Protein AF-A0A6N9VAV8-F1 (afdb_monomer_lite)

Foldseek 3Di:
DPPVPQDKDKAFVVHPDAQGQKIWIAGSVGFIKMFGADRVPRDTQWIAGRVRWIKGWDADPVRHTDDIDTPVD

Secondary structure (DSSP, 8-state):
--TT----EEEEESSSSS--SEEEEE-TTS-EEEEEE-TTT--EEEEE-TTS-EEEEEE-TTS-EEEEEETT-

Radius of gyration: 14.2 Å; chains: 1; bounding box: 36×24×42 Å

pLDDT: mean 93.25, std 6.93, range [56.81, 98.31]

Organism: Streptomyces microflavus (NCBI:txid1919)

Structure (mmCIF, N/CA/C/O backbone):
data_AF-A0A6N9VAV8-F1
#
_entry.id   AF-A0A6N9VAV8-F1
#
loop_
_atom_site.group_PDB
_atom_site.id
_atom_site.type_symbol
_atom_site.label_atom_id
_atom_site.label_alt_id
_atom_site.label_comp_id
_atom_site.label_asym_id
_atom_site.label_entity_id
_atom_site.label_seq_id
_atom_site.pdbx_PDB_ins_code
_atom_site.Cartn_x
_atom_site.Cartn_y
_atom_site.Cartn_z
_atom_site.occupancy
_atom_site.B_iso_or_equiv
_atom_site.auth_seq_id
_atom_site.auth_comp_id
_atom_site.auth_asym_id
_atom_site.auth_atom_id
_atom_site.pdbx_PDB_model_num
ATOM 1 N N . TRP A 1 1 ? -0.561 -6.563 17.922 1.00 78.88 1 TRP A N 1
ATOM 2 C CA . TRP A 1 1 ? 0.262 -6.352 19.118 1.00 78.88 1 TRP A CA 1
ATOM 3 C C . TRP A 1 1 ? 1.333 -7.415 19.098 1.00 78.88 1 TRP A C 1
ATOM 5 O O . TRP A 1 1 ? 0.971 -8.572 18.905 1.00 78.88 1 TRP A O 1
ATOM 15 N N . ASP A 1 2 ? 2.600 -7.029 19.171 1.00 83.81 2 ASP A N 1
ATOM 16 C CA . ASP A 1 2 ? 3.695 -7.978 19.401 1.00 83.81 2 ASP A CA 1
ATOM 17 C C . ASP A 1 2 ? 3.774 -8.362 20.894 1.00 83.81 2 ASP A C 1
ATOM 19 O O . ASP A 1 2 ? 2.905 -7.980 21.688 1.00 83.81 2 ASP A O 1
ATOM 23 N N . ALA A 1 3 ? 4.772 -9.166 21.268 1.00 82.00 3 ALA A N 1
ATOM 24 C CA . ALA A 1 3 ? 4.950 -9.631 22.644 1.00 82.00 3 ALA A CA 1
ATOM 25 C C . ALA A 1 3 ? 5.282 -8.483 23.618 1.00 82.00 3 ALA A C 1
ATOM 27 O O . ALA A 1 3 ? 4.992 -8.581 24.810 1.00 82.00 3 ALA A O 1
ATOM 28 N N . GLU A 1 4 ? 5.827 -7.382 23.101 1.00 87.88 4 GLU A N 1
ATOM 29 C CA . GLU A 1 4 ? 6.217 -6.177 23.831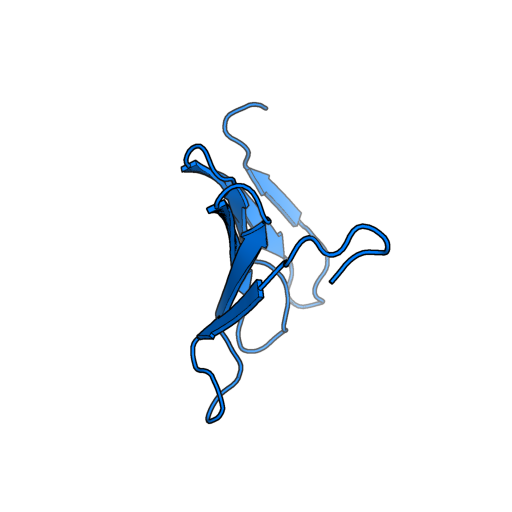 1.00 87.88 4 GLU A CA 1
ATOM 30 C C . GLU A 1 4 ? 5.075 -5.151 23.945 1.00 87.88 4 GLU A C 1
ATOM 32 O O . GLU A 1 4 ? 5.206 -4.148 24.648 1.00 87.88 4 GLU A O 1
ATOM 37 N N . GLY A 1 5 ? 3.932 -5.402 23.299 1.00 85.12 5 GLY A N 1
ATOM 38 C CA . GLY A 1 5 ? 2.779 -4.508 23.332 1.00 85.12 5 GLY A CA 1
ATOM 39 C C . GLY A 1 5 ? 2.875 -3.342 22.349 1.00 85.12 5 GLY A C 1
ATOM 40 O O . GLY A 1 5 ? 2.176 -2.346 22.526 1.00 85.12 5 GLY A O 1
ATOM 41 N N . ASN A 1 6 ? 3.667 -3.451 21.285 1.00 88.50 6 ASN A N 1
ATOM 42 C CA . ASN A 1 6 ? 3.653 -2.499 20.183 1.00 88.50 6 ASN A CA 1
ATOM 43 C C . ASN A 1 6 ? 2.521 -2.819 19.196 1.00 88.50 6 ASN A C 1
ATOM 45 O O . ASN A 1 6 ? 2.205 -3.982 18.921 1.00 88.50 6 ASN A O 1
ATOM 49 N N . LYS A 1 7 ? 1.874 -1.785 18.648 1.00 92.94 7 LYS A N 1
ATOM 50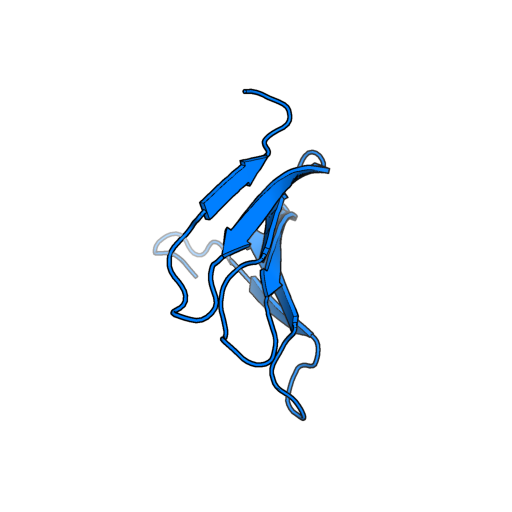 C CA . LYS A 1 7 ? 0.689 -1.932 17.791 1.00 92.94 7 LYS A CA 1
ATOM 51 C C . LYS A 1 7 ? 1.010 -1.690 16.319 1.00 92.94 7 LYS A C 1
ATOM 53 O O . LYS A 1 7 ? 1.275 -0.562 15.935 1.00 92.94 7 LYS A O 1
ATOM 58 N N . THR A 1 8 ? 0.845 -2.720 15.500 1.00 95.12 8 THR A N 1
ATOM 59 C CA . THR A 1 8 ? 0.708 -2.583 14.044 1.00 95.12 8 THR A CA 1
ATOM 60 C C . THR A 1 8 ? -0.772 -2.500 13.683 1.00 95.12 8 THR A C 1
ATOM 62 O O . THR A 1 8 ? -1.583 -3.270 14.216 1.00 95.12 8 THR A O 1
ATOM 65 N N . THR A 1 9 ? -1.140 -1.582 12.793 1.00 96.81 9 THR A N 1
ATOM 66 C CA . THR A 1 9 ? -2.499 -1.488 12.241 1.00 96.81 9 THR A CA 1
ATOM 67 C C . THR A 1 9 ? -2.504 -1.764 10.751 1.00 96.81 9 THR A C 1
ATOM 69 O O . THR A 1 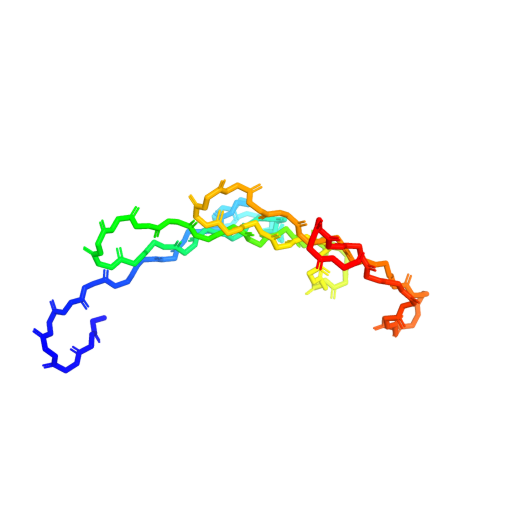9 ? -1.550 -1.433 10.060 1.00 96.81 9 THR A O 1
ATOM 72 N N . VAL A 1 10 ? -3.600 -2.340 10.263 1.00 96.25 10 VAL A N 1
ATOM 73 C CA . VAL A 1 10 ? -3.827 -2.605 8.841 1.00 96.25 10 VAL A CA 1
ATOM 74 C C . VAL A 1 10 ? -5.183 -2.021 8.466 1.00 96.25 10 VAL A C 1
ATOM 76 O O . VAL A 1 10 ? -6.176 -2.284 9.148 1.00 96.25 10 VAL A O 1
ATOM 79 N N . ALA A 1 11 ? -5.223 -1.228 7.401 1.00 97.06 11 ALA A N 1
ATOM 80 C CA . ALA A 1 11 ? -6.435 -0.649 6.840 1.00 97.06 11 ALA A CA 1
ATOM 81 C C . ALA A 1 11 ? -6.574 -1.045 5.367 1.00 97.06 11 ALA A C 1
ATOM 83 O O . ALA A 1 11 ? -5.590 -1.073 4.636 1.00 97.06 11 ALA A O 1
ATOM 84 N N . PHE A 1 12 ? -7.798 -1.329 4.927 1.00 96.25 12 PHE A N 1
ATOM 85 C CA . PHE A 1 12 ? -8.108 -1.694 3.545 1.00 96.25 12 PHE A CA 1
ATOM 86 C C . PHE A 1 12 ? -9.048 -0.665 2.916 1.00 96.25 12 PHE A C 1
ATOM 88 O O . PHE A 1 12 ? -9.965 -0.176 3.581 1.00 96.25 12 PHE A O 1
ATOM 95 N N . THR A 1 13 ? -8.851 -0.371 1.631 1.00 96.06 13 THR A N 1
ATOM 96 C CA . THR A 1 13 ? -9.730 0.500 0.843 1.00 96.06 13 THR A CA 1
ATOM 97 C C . THR A 1 13 ? -10.259 -0.241 -0.387 1.00 96.06 13 THR A C 1
ATOM 99 O O . THR A 1 13 ? -9.454 -0.649 -1.226 1.00 96.06 13 THR A O 1
ATOM 102 N N . PRO A 1 14 ? -11.592 -0.377 -0.539 1.00 94.69 14 PRO A N 1
ATOM 103 C CA . PRO A 1 14 ? -12.626 -0.120 0.475 1.00 94.69 14 PRO A CA 1
ATOM 104 C C . PRO A 1 14 ? -12.591 -1.124 1.643 1.00 94.69 14 PRO A C 1
ATOM 106 O O . PRO A 1 14 ? -12.129 -2.249 1.498 1.00 94.69 14 PRO A O 1
ATOM 109 N N . ALA A 1 15 ? -13.122 -0.727 2.805 1.00 91.56 15 ALA A N 1
ATOM 110 C CA . ALA A 1 15 ? -12.974 -1.496 4.047 1.00 91.56 15 ALA A CA 1
ATOM 111 C C . ALA A 1 15 ? -13.847 -2.764 4.148 1.00 91.56 15 ALA A C 1
ATOM 113 O O . ALA A 1 15 ? -13.495 -3.682 4.883 1.00 91.56 15 ALA A O 1
ATOM 114 N N . THR A 1 16 ? -15.005 -2.816 3.482 1.00 80.81 16 THR A N 1
ATOM 115 C CA . THR A 1 16 ? -16.003 -3.878 3.745 1.00 80.81 16 THR A CA 1
ATOM 116 C C . THR A 1 16 ? -16.914 -4.249 2.570 1.00 80.81 16 THR A C 1
ATOM 118 O O . THR A 1 16 ? -17.550 -5.297 2.630 1.00 80.81 16 THR A O 1
ATOM 121 N N . VAL A 1 17 ? -17.015 -3.430 1.512 1.00 80.50 17 VAL A N 1
ATOM 122 C CA . VAL A 1 17 ? -18.070 -3.574 0.477 1.00 80.50 17 VAL A CA 1
ATOM 123 C C . VAL A 1 17 ? -17.556 -4.118 -0.859 1.00 80.50 17 VAL A C 1
ATOM 125 O O . VAL A 1 17 ? -18.318 -4.741 -1.594 1.00 80.50 17 VAL A O 1
ATOM 128 N N . ALA A 1 18 ? -16.281 -3.915 -1.185 1.00 87.50 18 ALA A N 1
ATOM 129 C CA . ALA A 1 18 ? -15.689 -4.419 -2.422 1.00 87.50 18 ALA A CA 1
ATOM 130 C C . ALA A 1 18 ? -14.304 -5.007 -2.157 1.00 87.50 18 ALA A C 1
ATOM 132 O O . ALA A 1 18 ? -13.752 -4.838 -1.068 1.00 87.50 18 ALA A O 1
ATOM 133 N N . VAL A 1 19 ? -13.756 -5.688 -3.165 1.00 89.75 19 VAL A N 1
ATOM 134 C CA . VAL A 1 19 ? -12.368 -6.151 -3.130 1.00 89.75 19 VAL A CA 1
ATOM 135 C C . VAL A 1 19 ? -11.472 -4.928 -2.916 1.00 89.75 19 VAL A C 1
ATOM 137 O O . VAL A 1 19 ? -11.587 -3.966 -3.685 1.00 89.75 19 VAL A O 1
ATOM 140 N N . PRO A 1 20 ? -10.632 -4.917 -1.867 1.00 92.56 20 PRO A N 1
ATOM 141 C CA . PRO A 1 20 ? -9.755 -3.796 -1.620 1.00 92.56 20 PRO A CA 1
ATOM 142 C C . PRO A 1 20 ? -8.722 -3.690 -2.734 1.00 92.56 20 PRO A C 1
ATOM 144 O O . PRO A 1 20 ? -8.090 -4.676 -3.103 1.00 92.56 20 PRO A O 1
ATOM 147 N N . HIS A 1 21 ? -8.556 -2.482 -3.256 1.00 95.50 21 HIS A N 1
ATOM 148 C CA . HIS A 1 21 ? -7.481 -2.159 -4.190 1.00 95.50 21 HIS A CA 1
ATOM 149 C C . HIS A 1 21 ? -6.273 -1.557 -3.473 1.00 95.50 21 HIS A C 1
ATOM 151 O O . HIS A 1 21 ? -5.234 -1.376 -4.091 1.00 95.50 21 HIS A O 1
ATOM 157 N N . THR A 1 22 ? -6.397 -1.228 -2.185 1.00 97.50 22 THR A N 1
ATOM 158 C CA . THR A 1 22 ? -5.305 -0.652 -1.399 1.00 97.50 22 THR A CA 1
ATOM 159 C C . THR A 1 22 ? -5.313 -1.211 0.018 1.00 97.50 22 THR A C 1
ATOM 161 O O . THR A 1 22 ? -6.366 -1.285 0.657 1.00 97.50 22 THR A O 1
ATOM 164 N N . GLN A 1 23 ? -4.135 -1.563 0.520 1.00 97.50 23 GLN A N 1
ATOM 165 C CA . GLN A 1 23 ? -3.853 -1.881 1.915 1.00 97.50 23 GLN A CA 1
ATOM 166 C C . GLN A 1 23 ? -2.830 -0.881 2.446 1.00 97.50 23 GLN A C 1
ATOM 168 O O . GLN A 1 23 ? -1.855 -0.590 1.768 1.00 97.50 23 GLN A O 1
ATOM 173 N N . VAL A 1 24 ? -3.040 -0.379 3.658 1.00 98.12 24 VAL A N 1
ATOM 174 C CA . VAL A 1 24 ? -2.072 0.456 4.373 1.00 98.12 24 VAL A CA 1
ATOM 175 C C . VAL A 1 24 ? -1.733 -0.229 5.685 1.00 98.12 24 VAL A C 1
ATOM 177 O O . VAL A 1 24 ? -2.623 -0.477 6.504 1.00 98.12 24 VAL A O 1
ATOM 180 N N . THR A 1 25 ? -0.454 -0.518 5.887 1.00 97.75 25 THR A N 1
ATOM 181 C CA . THR A 1 25 ? 0.087 -1.014 7.150 1.00 97.75 25 THR A CA 1
ATOM 182 C C . THR A 1 25 ? 0.790 0.131 7.855 1.00 97.75 25 THR A C 1
ATOM 184 O O . THR A 1 25 ? 1.566 0.855 7.244 1.00 97.75 25 THR A O 1
ATOM 187 N N . THR A 1 26 ? 0.515 0.317 9.142 1.00 97.44 26 THR A N 1
ATOM 188 C CA . THR A 1 26 ? 1.195 1.316 9.972 1.00 97.44 26 THR A CA 1
ATOM 189 C C . THR A 1 26 ? 1.901 0.613 11.111 1.00 97.44 26 THR A C 1
ATOM 191 O O . THR A 1 26 ? 1.267 -0.138 11.863 1.00 97.44 26 THR A O 1
ATOM 194 N N . ASP A 1 27 ? 3.206 0.834 11.216 1.00 95.19 27 ASP A N 1
ATOM 195 C CA . ASP A 1 27 ? 4.026 0.300 12.292 1.00 95.19 27 ASP A CA 1
ATOM 196 C C . ASP A 1 27 ? 3.801 1.084 13.610 1.00 95.19 27 ASP A C 1
ATOM 198 O O . ASP A 1 27 ? 3.149 2.135 13.628 1.00 95.19 27 ASP A O 1
ATOM 202 N N . PRO A 1 28 ? 4.326 0.593 14.745 1.00 95.69 28 PRO A N 1
ATOM 203 C CA . PRO A 1 28 ? 4.201 1.288 16.026 1.00 95.69 28 PRO A CA 1
ATOM 204 C C . PRO A 1 28 ? 4.909 2.651 16.093 1.00 95.69 28 PRO A C 1
ATOM 206 O O . PRO A 1 28 ? 4.590 3.452 16.971 1.00 95.69 28 PRO A O 1
ATOM 209 N N . LEU A 1 29 ? 5.875 2.905 15.204 1.00 93.69 29 LEU A N 1
ATOM 210 C CA . LEU A 1 29 ? 6.595 4.176 15.082 1.00 93.69 29 LEU A CA 1
ATOM 211 C C . LEU A 1 29 ? 5.826 5.189 14.213 1.00 93.69 29 LEU A C 1
ATOM 213 O O . LEU A 1 29 ? 6.195 6.361 14.170 1.00 93.69 29 LEU A O 1
ATOM 217 N N . GLY A 1 30 ? 4.733 4.762 13.576 1.00 94.81 30 GLY A N 1
ATOM 218 C CA . GLY A 1 30 ? 3.898 5.576 12.702 1.00 94.81 30 GLY A CA 1
ATOM 219 C C . GLY A 1 30 ? 4.323 5.553 11.235 1.00 94.81 30 GLY A C 1
ATOM 220 O O . GLY A 1 30 ? 3.735 6.284 10.439 1.00 94.81 30 GLY A O 1
ATOM 221 N N . HIS A 1 31 ? 5.305 4.735 10.852 1.00 96.19 31 HIS A N 1
ATOM 222 C CA . HIS A 1 31 ? 5.676 4.563 9.453 1.00 96.19 31 HIS A CA 1
ATOM 223 C C . HIS A 1 31 ? 4.605 3.767 8.716 1.00 96.19 31 HIS A C 1
ATOM 225 O O . HIS A 1 31 ? 4.074 2.782 9.237 1.00 96.19 31 HIS A O 1
ATOM 231 N N . THR A 1 32 ? 4.296 4.197 7.496 1.00 97.69 32 THR A N 1
ATOM 232 C CA . THR A 1 32 ? 3.251 3.594 6.673 1.00 97.69 32 THR A CA 1
ATOM 233 C C . THR A 1 32 ? 3.829 2.933 5.439 1.00 97.69 32 THR A C 1
ATOM 235 O O . THR A 1 32 ? 4.585 3.563 4.709 1.00 97.69 32 THR A O 1
ATOM 238 N N . GLU A 1 33 ? 3.390 1.716 5.166 1.00 97.94 33 GLU A N 1
ATOM 239 C CA . GLU A 1 33 ? 3.617 1.015 3.908 1.00 97.94 33 GLU A CA 1
ATOM 240 C C . GLU A 1 33 ? 2.265 0.827 3.220 1.00 97.94 33 GLU A C 1
ATOM 242 O O . GLU A 1 33 ? 1.269 0.502 3.876 1.00 97.94 33 GLU A O 1
ATOM 247 N N . THR A 1 34 ? 2.208 1.085 1.917 1.00 98.31 34 THR A N 1
ATOM 248 C CA . THR A 1 34 ? 0.988 0.948 1.118 1.00 98.31 34 THR A CA 1
ATOM 249 C C . THR A 1 34 ? 1.195 -0.086 0.027 1.00 98.31 34 THR A C 1
ATOM 251 O O . THR A 1 34 ? 2.139 0.025 -0.742 1.00 98.31 34 THR A O 1
ATOM 254 N N . THR A 1 35 ? 0.267 -1.029 -0.090 1.00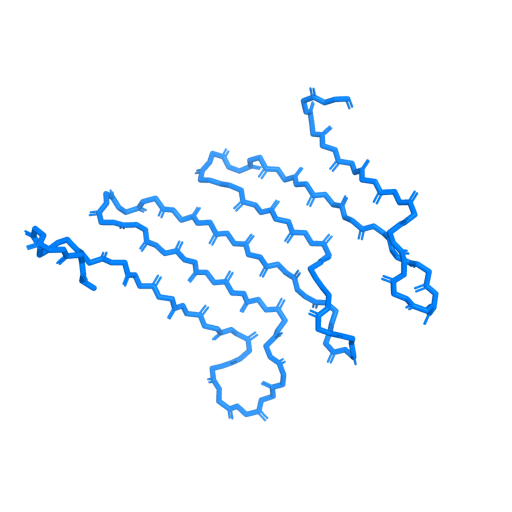 98.25 35 THR A N 1
ATOM 255 C CA . THR A 1 35 ? 0.217 -1.993 -1.193 1.00 98.25 35 THR A CA 1
ATOM 256 C C . THR A 1 35 ? -1.035 -1.744 -2.024 1.00 98.25 35 THR A C 1
ATOM 258 O O . THR A 1 35 ? -2.145 -1.666 -1.486 1.00 98.25 35 THR A O 1
ATOM 261 N N . GLU A 1 36 ? -0.875 -1.622 -3.337 1.00 98.19 36 GLU A N 1
ATOM 262 C CA . GLU A 1 36 ? -1.962 -1.535 -4.313 1.00 98.19 36 GLU A CA 1
ATOM 263 C C . GLU A 1 36 ? -2.191 -2.895 -4.975 1.00 98.19 36 GLU A C 1
ATOM 265 O O . GLU A 1 36 ? -1.235 -3.605 -5.272 1.00 98.19 36 GLU A O 1
ATOM 270 N N . PHE A 1 37 ? -3.448 -3.256 -5.241 1.00 97.44 37 PHE A N 1
ATOM 271 C CA . PHE A 1 37 ? -3.814 -4.560 -5.797 1.00 97.44 37 PHE A CA 1
ATOM 272 C C . PHE A 1 37 ? -4.639 -4.456 -7.081 1.00 97.44 37 PHE A C 1
ATOM 274 O O . PHE A 1 37 ? -5.554 -3.636 -7.203 1.00 97.44 37 PHE A O 1
ATOM 281 N N . ASP A 1 38 ? -4.414 -5.406 -7.988 1.00 95.94 38 ASP A N 1
ATOM 282 C CA . ASP A 1 38 ? -5.350 -5.737 -9.060 1.00 95.94 38 ASP A CA 1
ATOM 283 C C . ASP A 1 38 ? -6.632 -6.323 -8.442 1.00 95.94 38 ASP A C 1
ATOM 285 O O . ASP A 1 38 ? -6.636 -7.436 -7.916 1.00 95.94 38 ASP A O 1
ATOM 289 N N . VAL A 1 39 ? -7.746 -5.596 -8.534 1.00 93.12 39 VAL A N 1
ATOM 290 C CA . VAL A 1 39 ? -9.037 -5.998 -7.940 1.00 93.12 39 VAL A CA 1
ATOM 291 C C . VAL A 1 39 ? -9.637 -7.286 -8.512 1.00 93.12 39 VAL A C 1
ATOM 293 O O . VAL A 1 39 ? -10.506 -7.882 -7.878 1.00 93.12 39 VAL A O 1
ATOM 296 N N . GLN A 1 40 ? -9.226 -7.717 -9.707 1.00 92.75 40 GLN A N 1
ATOM 297 C CA . GLN A 1 40 ? -9.698 -8.960 -10.324 1.00 92.75 40 GLN A CA 1
ATOM 298 C C . GLN A 1 40 ? -8.849 -10.161 -9.909 1.00 92.75 40 GLN A C 1
ATOM 300 O O . GLN A 1 40 ? -9.376 -11.269 -9.817 1.00 92.75 40 GLN A O 1
ATOM 305 N N . ARG A 1 41 ? -7.546 -9.957 -9.683 1.00 92.62 41 ARG A N 1
ATOM 306 C CA . ARG A 1 41 ? -6.582 -11.042 -9.439 1.00 92.62 41 ARG A CA 1
ATOM 307 C C . ARG A 1 41 ? -6.087 -11.128 -7.997 1.00 92.62 41 ARG A C 1
ATOM 309 O O . ARG A 1 41 ? -5.581 -12.174 -7.607 1.00 92.62 41 ARG A O 1
ATOM 316 N N . GLY A 1 42 ? -6.211 -10.054 -7.221 1.00 92.94 42 GLY A N 1
ATOM 317 C CA . GLY A 1 42 ? -5.646 -9.934 -5.875 1.00 92.94 42 GLY A CA 1
ATOM 318 C C . GLY A 1 42 ? -4.115 -9.887 -5.848 1.00 92.94 42 GLY A C 1
ATOM 319 O O . GLY A 1 42 ? -3.517 -10.197 -4.823 1.00 92.94 42 GLY A O 1
ATOM 320 N N . LEU A 1 43 ? -3.477 -9.554 -6.974 1.00 96.19 43 LEU A N 1
ATOM 321 C CA . LEU A 1 43 ? -2.020 -9.442 -7.089 1.00 96.19 43 LEU A CA 1
ATOM 322 C C . LEU A 1 43 ? -1.584 -8.020 -6.738 1.00 96.19 43 LEU A C 1
ATOM 324 O O . LEU A 1 43 ? -2.245 -7.080 -7.177 1.00 96.19 43 LEU A O 1
ATOM 328 N N . SER A 1 44 ? -0.490 -7.872 -5.982 1.00 97.06 44 SER A N 1
ATOM 329 C CA . SER A 1 44 ? 0.122 -6.557 -5.743 1.00 97.06 44 SER A CA 1
ATOM 330 C C . SER A 1 44 ? 0.585 -5.976 -7.073 1.00 97.06 44 SER A C 1
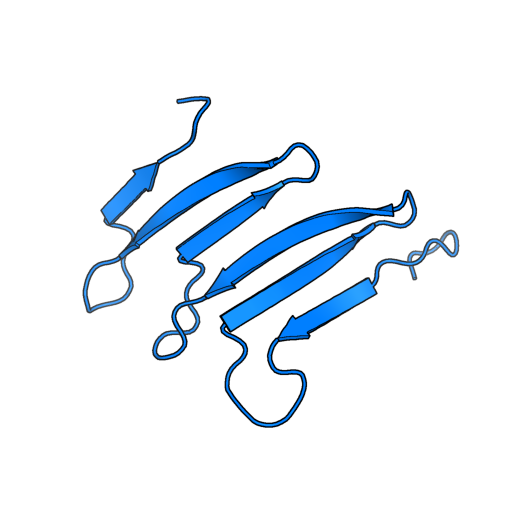ATOM 332 O O . SER A 1 44 ? 1.241 -6.669 -7.837 1.00 97.06 44 SER A O 1
ATOM 334 N N . THR A 1 45 ? 0.220 -4.738 -7.374 1.00 97.62 45 THR A N 1
ATOM 335 C CA . THR A 1 45 ? 0.683 -4.011 -8.563 1.00 97.62 45 THR A CA 1
ATOM 336 C C . THR A 1 45 ? 1.664 -2.910 -8.209 1.00 97.62 45 THR A C 1
ATOM 338 O O . THR A 1 45 ? 2.432 -2.494 -9.075 1.00 97.62 45 THR A O 1
ATOM 341 N N . ALA A 1 46 ? 1.636 -2.442 -6.960 1.00 97.75 46 ALA A N 1
ATOM 342 C CA . ALA A 1 46 ? 2.604 -1.496 -6.446 1.00 97.75 46 ALA A CA 1
ATOM 343 C C . ALA A 1 46 ? 2.785 -1.658 -4.936 1.00 97.75 46 ALA A C 1
AT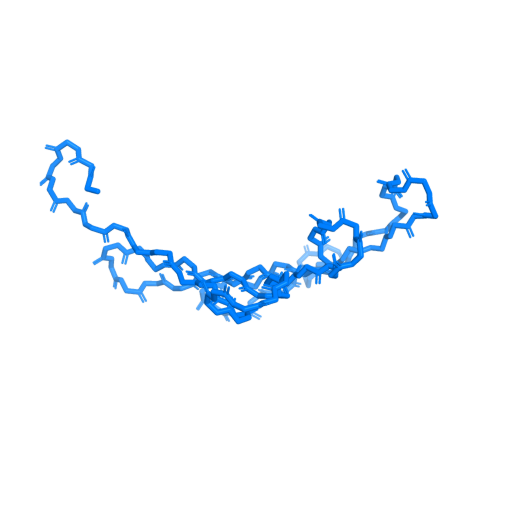OM 345 O O . ALA A 1 46 ? 1.800 -1.812 -4.214 1.00 97.75 46 ALA A O 1
ATOM 346 N N . ASP A 1 47 ? 4.022 -1.533 -4.472 1.00 97.56 47 ASP A N 1
ATOM 347 C CA . ASP A 1 47 ? 4.359 -1.365 -3.060 1.00 97.56 47 ASP A CA 1
ATOM 348 C C . ASP A 1 47 ? 5.019 0.000 -2.867 1.00 97.56 47 ASP A C 1
ATOM 350 O O . ASP A 1 47 ? 5.881 0.405 -3.648 1.00 97.56 47 ASP A O 1
ATOM 354 N N . ILE A 1 48 ? 4.570 0.738 -1.854 1.00 97.62 48 ILE A N 1
ATOM 355 C CA . ILE A 1 48 ? 5.029 2.087 -1.536 1.00 97.62 48 ILE A CA 1
ATOM 356 C C . ILE A 1 48 ? 5.501 2.098 -0.090 1.00 97.62 48 ILE A C 1
ATOM 358 O O . ILE A 1 48 ? 4.702 1.922 0.836 1.00 97.62 48 ILE A O 1
ATOM 362 N N . GLY A 1 49 ? 6.796 2.316 0.096 1.00 96.00 49 GLY A N 1
ATOM 363 C CA . GLY A 1 49 ? 7.414 2.359 1.410 1.00 96.00 49 GLY A CA 1
ATOM 364 C C . GLY A 1 49 ? 7.245 3.708 2.120 1.00 96.00 49 GLY A C 1
ATOM 365 O O . GLY A 1 49 ? 6.706 4.674 1.565 1.00 96.00 49 GLY A O 1
ATOM 366 N N . PRO A 1 50 ? 7.701 3.799 3.378 1.00 95.44 50 PRO A N 1
ATOM 367 C CA . PRO A 1 50 ? 7.463 4.958 4.234 1.00 95.44 50 PRO A CA 1
ATOM 368 C C . PRO A 1 50 ? 8.171 6.243 3.794 1.00 95.44 50 PRO A C 1
ATOM 370 O O . PRO A 1 50 ? 7.770 7.321 4.236 1.00 95.44 50 PRO A O 1
ATOM 373 N N . ASN A 1 51 ? 9.186 6.166 2.927 1.00 93.56 51 ASN A N 1
ATOM 374 C CA . ASN A 1 51 ? 9.858 7.342 2.366 1.00 93.56 51 ASN A CA 1
ATOM 375 C C . ASN A 1 51 ? 9.303 7.734 0.984 1.00 93.56 51 ASN A C 1
ATOM 377 O O . ASN A 1 51 ? 9.806 8.674 0.366 1.00 93.56 51 ASN A O 1
ATOM 381 N N . GLY A 1 52 ? 8.251 7.056 0.511 1.00 93.62 52 GLY A N 1
ATOM 382 C CA . GLY A 1 52 ? 7.652 7.272 -0.806 1.00 93.62 52 GLY A CA 1
ATOM 383 C C . GLY A 1 52 ? 8.362 6.537 -1.945 1.00 93.62 52 GLY A C 1
ATOM 384 O O . GLY A 1 52 ? 8.025 6.765 -3.107 1.00 93.62 52 GLY A O 1
ATOM 385 N N . GLU A 1 53 ? 9.322 5.664 -1.635 1.00 94.38 53 GLU A N 1
ATOM 386 C CA . GLU A 1 53 ? 9.863 4.688 -2.574 1.00 94.38 53 GLU A CA 1
ATOM 387 C C . GLU A 1 53 ? 8.728 3.815 -3.112 1.00 94.38 53 GLU A C 1
ATOM 389 O O . GLU A 1 53 ? 7.905 3.326 -2.343 1.00 94.38 53 GLU A O 1
ATOM 394 N N . ARG A 1 54 ? 8.653 3.660 -4.435 1.00 96.38 54 ARG A N 1
ATOM 395 C CA . ARG A 1 54 ? 7.591 2.911 -5.112 1.00 96.38 54 ARG A CA 1
ATOM 396 C C . ARG A 1 54 ? 8.202 1.822 -5.975 1.00 96.38 54 ARG A C 1
ATOM 398 O O . ARG A 1 54 ? 9.090 2.102 -6.779 1.00 96.38 54 ARG A O 1
ATOM 405 N N . VAL A 1 55 ? 7.657 0.619 -5.844 1.00 97.19 55 VAL A N 1
ATOM 406 C CA . VAL A 1 55 ? 7.987 -0.543 -6.664 1.00 97.19 55 VAL A CA 1
ATOM 407 C C . VAL A 1 55 ? 6.744 -0.972 -7.434 1.00 97.19 55 VAL A C 1
ATOM 409 O O . VAL A 1 55 ? 5.753 -1.334 -6.814 1.00 97.19 55 VAL A O 1
ATOM 412 N N . ASP A 1 56 ? 6.788 -0.953 -8.766 1.00 97.62 56 ASP A N 1
ATOM 413 C CA . ASP A 1 56 ? 5.680 -1.363 -9.639 1.00 97.62 56 ASP A CA 1
ATOM 414 C C . ASP A 1 56 ? 5.899 -2.767 -10.211 1.00 97.62 56 ASP A C 1
ATOM 416 O O . ASP A 1 56 ? 7.022 -3.150 -10.549 1.00 97.62 56 ASP A O 1
ATOM 420 N N . MET A 1 57 ? 4.816 -3.530 -10.372 1.00 97.75 57 MET A N 1
ATOM 421 C CA . MET A 1 57 ? 4.848 -4.935 -10.790 1.00 97.75 57 MET A CA 1
ATOM 422 C C . MET A 1 57 ? 3.861 -5.186 -11.933 1.00 97.75 57 MET A C 1
ATOM 424 O O . MET A 1 57 ? 2.672 -4.883 -11.835 1.00 97.75 57 MET A O 1
ATOM 428 N N . GLU A 1 58 ? 4.345 -5.772 -13.032 1.00 96.94 58 GLU A N 1
ATOM 429 C CA . GLU A 1 58 ? 3.516 -6.169 -14.179 1.00 96.94 58 GLU A CA 1
ATOM 430 C C . GLU A 1 58 ? 3.422 -7.692 -14.259 1.00 96.94 58 GLU A C 1
ATOM 432 O O . GLU A 1 58 ? 4.435 -8.389 -14.176 1.00 96.94 58 GLU A O 1
ATOM 437 N N . TYR A 1 59 ? 2.213 -8.208 -14.484 1.00 97.44 59 TYR A N 1
ATOM 438 C CA . TYR A 1 59 ? 1.931 -9.640 -14.576 1.00 97.44 59 TYR A CA 1
ATOM 439 C C . TYR A 1 59 ? 1.328 -9.997 -15.926 1.00 97.44 59 TYR A C 1
ATOM 441 O O . TYR A 1 59 ? 0.625 -9.205 -16.554 1.00 97.44 59 TYR A O 1
ATOM 449 N N . ASP A 1 60 ? 1.556 -11.233 -16.351 1.00 95.81 60 ASP A N 1
ATOM 450 C CA . ASP A 1 60 ? 0.842 -11.801 -17.482 1.00 95.81 60 ASP A CA 1
ATOM 451 C C . ASP A 1 60 ? -0.595 -12.224 -17.102 1.00 95.81 60 ASP A C 1
ATOM 453 O O . ASP A 1 60 ? -0.964 -12.243 -15.922 1.00 95.81 60 ASP A O 1
ATOM 457 N N . PRO A 1 61 ? -1.440 -12.608 -18.079 1.00 93.88 61 PRO A N 1
ATOM 458 C CA . PRO A 1 61 ? -2.817 -13.014 -17.798 1.00 93.88 61 PRO A CA 1
ATOM 459 C C . PRO A 1 61 ? -2.968 -14.232 -16.874 1.00 93.88 61 PRO A C 1
ATOM 461 O O . PRO A 1 61 ? -4.058 -14.432 -16.340 1.00 93.88 61 PRO A O 1
ATOM 464 N N . LEU A 1 62 ? -1.914 -15.036 -16.691 1.00 94.88 62 LEU A N 1
ATOM 465 C CA . LEU A 1 62 ? -1.885 -16.192 -15.789 1.00 94.88 62 LEU A CA 1
ATOM 466 C C . LEU A 1 62 ? -1.368 -15.826 -14.385 1.00 94.88 62 LEU A C 1
ATOM 468 O O . LEU A 1 62 ? -1.258 -16.709 -13.537 1.00 94.88 62 LEU A O 1
ATOM 472 N N . GLY A 1 63 ? -1.054 -14.551 -14.133 1.00 94.94 63 GLY A N 1
ATOM 473 C CA . GLY A 1 63 ? -0.559 -14.060 -12.848 1.00 94.94 63 GLY A CA 1
ATOM 474 C C . GLY A 1 63 ? 0.936 -14.282 -12.628 1.00 94.94 63 GLY A C 1
ATOM 475 O O . GLY A 1 63 ? 1.400 -14.231 -11.491 1.00 94.94 63 GLY A O 1
ATOM 476 N N . ARG A 1 64 ? 1.712 -14.543 -13.686 1.00 97.00 64 ARG A N 1
ATOM 477 C CA . ARG A 1 64 ? 3.174 -14.666 -13.584 1.00 97.00 64 ARG A CA 1
ATOM 478 C C . ARG A 1 64 ? 3.815 -13.291 -13.734 1.00 97.00 64 ARG A C 1
ATOM 480 O O . ARG A 1 64 ? 3.469 -12.557 -14.657 1.00 97.00 64 ARG A O 1
ATOM 487 N N . LEU A 1 65 ? 4.753 -12.961 -12.849 1.00 96.88 65 LEU A N 1
ATOM 488 C CA . LEU A 1 65 ? 5.471 -11.685 -12.861 1.00 96.88 65 LEU A CA 1
ATOM 489 C C . LEU A 1 65 ? 6.313 -11.549 -14.141 1.00 96.88 65 LEU A C 1
ATOM 491 O O . LEU A 1 65 ? 7.134 -12.415 -14.444 1.00 96.88 65 LEU A O 1
ATOM 495 N N . LEU A 1 66 ? 6.098 -10.465 -14.884 1.00 96.62 66 LEU A N 1
ATOM 496 C CA . LEU A 1 66 ? 6.811 -10.126 -16.116 1.00 96.62 66 LEU A CA 1
ATOM 497 C C . LEU A 1 66 ? 7.902 -9.087 -15.881 1.00 96.62 66 LEU A C 1
ATOM 499 O O . LEU A 1 66 ? 8.984 -9.203 -16.457 1.00 96.62 66 LEU A O 1
ATOM 503 N N . LYS A 1 67 ? 7.606 -8.057 -15.082 1.00 95.69 67 LYS A N 1
ATOM 504 C CA . LYS A 1 67 ? 8.515 -6.936 -14.832 1.00 95.69 67 LYS A CA 1
ATOM 505 C C . LYS A 1 67 ? 8.335 -6.380 -13.432 1.00 95.69 67 LYS A C 1
ATOM 507 O O . LYS A 1 67 ? 7.250 -6.461 -12.861 1.00 95.69 67 LYS A O 1
ATOM 512 N N . VAL A 1 68 ? 9.416 -5.786 -12.945 1.00 96.62 68 VAL A N 1
ATOM 513 C CA . VAL A 1 68 ? 9.467 -4.987 -11.725 1.00 96.62 68 VAL A CA 1
ATOM 514 C C . VAL A 1 68 ? 10.191 -3.691 -12.066 1.00 96.62 68 VAL A C 1
ATOM 516 O O . VAL A 1 68 ? 11.237 -3.745 -12.717 1.00 96.62 68 VAL A O 1
ATOM 519 N N . TRP A 1 69 ? 9.644 -2.558 -11.639 1.00 96.44 69 TRP A N 1
ATOM 520 C CA . TRP A 1 69 ? 10.330 -1.267 -11.664 1.00 96.44 69 TRP A CA 1
ATOM 521 C C . TRP A 1 69 ? 10.516 -0.789 -10.239 1.00 96.44 69 TRP A C 1
ATOM 523 O O . TRP A 1 69 ? 9.555 -0.743 -9.484 1.00 96.44 69 TRP A O 1
ATOM 533 N N . ASP A 1 70 ? 11.743 -0.432 -9.898 1.00 91.69 70 ASP A N 1
ATOM 534 C CA . ASP A 1 70 ? 12.134 0.077 -8.592 1.00 91.69 70 ASP A CA 1
ATOM 535 C C . ASP A 1 70 ? 13.084 1.252 -8.841 1.00 91.69 70 ASP A C 1
ATOM 537 O O . ASP A 1 70 ? 13.906 1.197 -9.755 1.00 91.69 70 ASP A O 1
ATOM 541 N N . ILE A 1 71 ? 12.946 2.333 -8.077 1.00 80.25 71 ILE A N 1
ATOM 542 C CA . ILE A 1 71 ? 13.759 3.538 -8.269 1.00 80.25 71 ILE A CA 1
ATOM 543 C C . ILE A 1 71 ? 15.242 3.300 -7.950 1.00 80.25 71 ILE A C 1
ATOM 545 O O . ILE A 1 71 ? 16.100 4.026 -8.455 1.00 80.25 71 ILE A O 1
ATOM 549 N N . ASP A 1 72 ? 15.534 2.251 -7.179 1.00 71.25 72 ASP A N 1
ATOM 550 C CA . ASP A 1 72 ? 16.880 1.882 -6.745 1.00 71.25 72 ASP A CA 1
ATOM 551 C C . ASP A 1 72 ? 17.528 0.764 -7.597 1.00 71.25 72 ASP A C 1
ATOM 553 O O . ASP A 1 72 ? 18.588 0.243 -7.222 1.00 71.25 72 ASP A O 1
ATOM 557 N N . ARG A 1 73 ? 16.946 0.384 -8.751 1.00 56.81 73 ARG A N 1
ATOM 558 C CA . ARG A 1 73 ? 17.505 -0.652 -9.647 1.00 56.81 73 ARG A CA 1
ATOM 559 C C . ARG A 1 73 ? 17.449 -0.359 -11.144 1.00 56.81 73 ARG A C 1
ATOM 561 O O . ARG A 1 73 ? 16.375 -0.005 -11.669 1.00 56.81 73 ARG A O 1
#

Sequence (73 aa):
WDAEGNKTTVAFTPATVAVPHTQVTTDPLGHTETTEFDVQRGLSTADIGPNGERVDMEYDPLGRLLKVWDIDR